Protein AF-A0A0E0LGV0-F1 (afdb_monomer_lite)

Sequence (88 aa):
MPMASFNNWHRESFLDTVDIKIQGNYDIGEACLALKLGLMCSHPFPNVRPNMRQVMHYLDGDVPLPELKPEHFSFDMLALIQKQNKDK

Radius of gyration: 15.32 Å; chains: 1; bounding box: 41×21×38 Å

Structu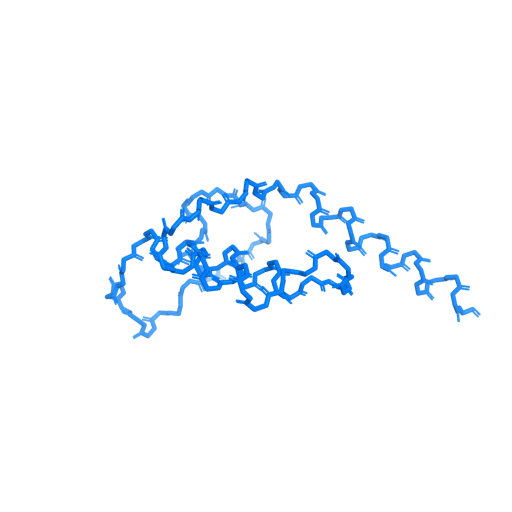re (mmCIF, N/CA/C/O backbone):
data_AF-A0A0E0LGV0-F1
#
_entry.id   AF-A0A0E0LGV0-F1
#
loop_
_atom_site.group_PDB
_atom_site.id
_atom_site.type_symbol
_atom_site.label_atom_id
_atom_site.label_alt_id
_atom_site.label_comp_id
_atom_site.label_asym_id
_atom_site.label_entity_id
_atom_site.label_seq_id
_atom_site.pdbx_PDB_ins_code
_atom_site.Cartn_x
_atom_site.Cartn_y
_atom_site.Cartn_z
_atom_site.occupancy
_atom_site.B_iso_or_equiv
_atom_site.auth_seq_id
_atom_site.auth_comp_id
_atom_site.auth_asym_id
_atom_site.auth_atom_id
_atom_site.pdbx_PDB_model_num
ATOM 1 N N . MET A 1 1 ? 13.053 6.241 24.662 1.00 41.53 1 MET A N 1
ATOM 2 C CA . MET A 1 1 ? 12.525 6.032 23.299 1.00 41.53 1 MET A CA 1
ATOM 3 C C . MET A 1 1 ? 13.630 5.421 22.454 1.00 41.53 1 MET A C 1
ATOM 5 O O . MET A 1 1 ? 14.586 6.137 22.177 1.00 41.53 1 MET A O 1
ATOM 9 N N . PRO A 1 2 ? 13.590 4.121 22.125 1.00 50.31 2 PRO A N 1
ATOM 10 C CA . PRO A 1 2 ? 14.542 3.542 21.192 1.00 50.31 2 PRO A CA 1
ATOM 11 C C . PRO A 1 2 ? 14.001 3.612 19.759 1.00 50.31 2 PRO A C 1
ATOM 13 O O . PRO A 1 2 ? 12.811 3.425 19.519 1.00 50.31 2 PRO A O 1
ATOM 16 N N . MET A 1 3 ? 14.906 3.917 18.830 1.00 48.41 3 MET A N 1
ATOM 17 C CA . MET A 1 3 ? 14.679 3.949 17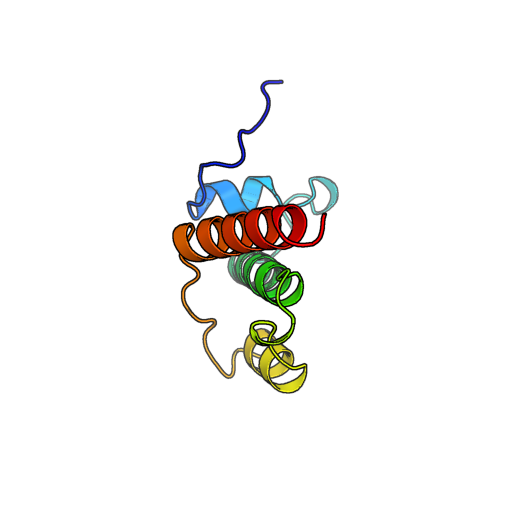.390 1.00 48.41 3 MET A CA 1
ATOM 18 C C . MET A 1 3 ? 14.140 2.612 16.869 1.00 48.41 3 MET A C 1
ATOM 20 O O . MET A 1 3 ? 14.797 1.580 17.019 1.00 48.41 3 MET A O 1
ATOM 24 N N . ALA A 1 4 ? 12.992 2.642 16.194 1.00 48.38 4 ALA A N 1
ATOM 25 C CA . ALA A 1 4 ? 12.506 1.509 15.421 1.00 48.38 4 ALA A CA 1
ATOM 26 C C . ALA A 1 4 ? 13.365 1.363 14.154 1.00 48.38 4 ALA A C 1
ATOM 28 O O . ALA A 1 4 ? 13.361 2.212 13.264 1.00 48.38 4 ALA A O 1
ATOM 29 N N . SER A 1 5 ? 14.157 0.294 14.120 1.00 42.66 5 SER A N 1
ATOM 30 C CA . SER A 1 5 ? 14.935 -0.113 12.954 1.00 42.66 5 SER A CA 1
ATOM 31 C C . SER A 1 5 ? 13.995 -0.654 11.873 1.00 42.66 5 SER A C 1
ATOM 33 O O . SER A 1 5 ? 13.156 -1.503 12.152 1.00 42.66 5 SER A O 1
ATOM 35 N N . PHE A 1 6 ? 14.190 -0.189 10.640 1.00 47.66 6 PHE A N 1
ATOM 36 C CA . PHE A 1 6 ? 13.439 -0.454 9.398 1.00 47.66 6 PHE A CA 1
ATOM 37 C C . PHE A 1 6 ? 13.237 -1.944 9.005 1.00 47.66 6 PHE A C 1
ATOM 39 O O . PHE A 1 6 ? 12.642 -2.237 7.975 1.00 47.66 6 PHE A O 1
ATOM 46 N N . ASN A 1 7 ? 13.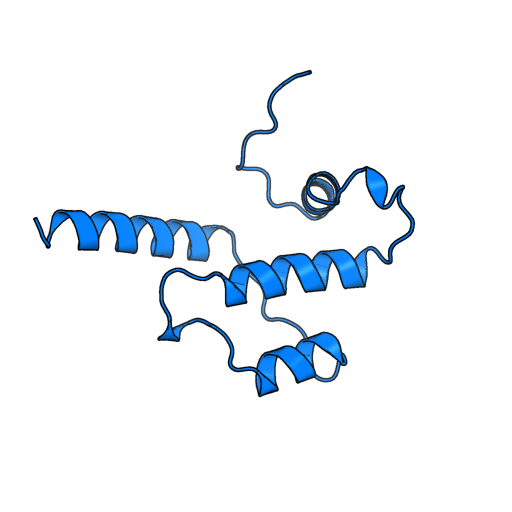709 -2.910 9.799 1.00 42.22 7 ASN A N 1
ATOM 47 C CA . ASN A 1 7 ? 13.943 -4.290 9.358 1.00 42.22 7 ASN A CA 1
ATOM 48 C C . ASN A 1 7 ? 12.930 -5.342 9.842 1.00 42.22 7 ASN A C 1
ATOM 50 O O . ASN A 1 7 ? 13.214 -6.528 9.705 1.00 42.22 7 ASN A O 1
ATOM 54 N N . ASN A 1 8 ? 11.765 -4.974 10.383 1.00 43.94 8 ASN A N 1
ATOM 55 C CA . ASN A 1 8 ? 10.812 -5.971 10.890 1.00 43.94 8 ASN A CA 1
ATOM 56 C C . ASN A 1 8 ? 9.436 -5.895 10.213 1.00 43.94 8 ASN A C 1
ATOM 58 O O . ASN A 1 8 ? 8.438 -5.635 10.866 1.00 43.94 8 ASN A O 1
ATOM 62 N N . TRP A 1 9 ? 9.359 -6.151 8.903 1.00 51.69 9 TRP A N 1
ATOM 63 C CA . TRP A 1 9 ? 8.105 -6.227 8.129 1.00 51.69 9 TRP A CA 1
ATOM 64 C C . TRP A 1 9 ? 7.246 -7.468 8.480 1.00 51.69 9 TRP A C 1
ATOM 66 O O . TRP A 1 9 ? 7.006 -8.344 7.652 1.00 51.69 9 TRP A O 1
ATOM 76 N N . HIS A 1 10 ? 6.740 -7.542 9.710 1.00 51.81 10 HIS A N 1
ATOM 77 C CA . HIS A 1 10 ? 5.641 -8.431 10.101 1.00 51.81 10 HIS A CA 1
ATOM 78 C C . HIS A 1 10 ? 4.351 -7.626 10.303 1.00 51.81 10 HIS A C 1
ATOM 80 O O . HIS A 1 10 ? 4.391 -6.414 10.506 1.00 51.81 10 HIS A O 1
ATOM 86 N N . ARG A 1 11 ? 3.191 -8.299 10.251 1.00 51.25 11 ARG A N 1
ATOM 87 C CA . ARG A 1 11 ? 1.845 -7.704 10.426 1.00 51.25 11 ARG A CA 1
ATOM 88 C C . ARG A 1 11 ? 1.741 -6.775 11.648 1.00 51.25 11 ARG A C 1
ATOM 90 O O . ARG A 1 11 ? 0.988 -5.813 11.603 1.00 51.25 11 ARG A O 1
ATOM 97 N N . GLU A 1 12 ? 2.511 -7.058 12.696 1.00 50.41 12 GLU A N 1
ATOM 98 C CA . GLU A 1 12 ? 2.567 -6.274 13.935 1.00 50.41 12 GLU A CA 1
ATOM 99 C C . GLU A 1 12 ? 3.345 -4.952 13.790 1.00 50.41 12 GLU A C 1
ATOM 101 O O . GLU A 1 12 ? 2.977 -3.972 14.421 1.00 50.41 12 GLU A O 1
ATOM 106 N N . SER A 1 13 ? 4.332 -4.862 12.890 1.00 64.62 13 SER A N 1
ATOM 107 C CA . SER A 1 13 ? 5.117 -3.635 12.660 1.00 64.62 13 SER A CA 1
ATOM 108 C C . SER A 1 13 ? 4.443 -2.629 11.716 1.00 64.62 13 SER A C 1
ATOM 110 O O . SER A 1 13 ? 4.781 -1.447 11.707 1.00 64.62 13 SER A O 1
ATOM 112 N N . PHE A 1 14 ? 3.446 -3.062 10.935 1.00 66.81 14 PHE A N 1
ATOM 113 C CA . PHE A 1 14 ? 2.636 -2.152 10.110 1.00 66.81 14 PHE A CA 1
ATOM 114 C C . PHE A 1 14 ? 1.827 -1.163 10.961 1.00 66.81 14 PHE A C 1
ATOM 116 O O . PHE A 1 14 ? 1.544 -0.055 10.517 1.00 66.81 14 PHE A O 1
ATOM 123 N N . LEU A 1 15 ? 1.455 -1.551 12.182 1.00 66.69 15 LEU A N 1
ATOM 124 C CA . LEU A 1 15 ? 0.703 -0.680 13.085 1.00 66.69 15 LEU A CA 1
ATOM 125 C C . LEU A 1 15 ? 1.592 0.420 13.679 1.00 66.69 15 LEU A C 1
ATOM 127 O O . LEU A 1 15 ? 1.108 1.524 13.910 1.00 66.69 15 LEU A O 1
ATOM 131 N N . ASP A 1 16 ? 2.897 0.164 13.825 1.00 72.56 16 ASP A N 1
ATOM 132 C CA . ASP A 1 16 ? 3.870 1.153 14.313 1.00 72.56 16 ASP A CA 1
ATOM 133 C C . ASP A 1 16 ? 4.056 2.332 13.346 1.00 72.56 16 ASP A C 1
ATOM 135 O O . ASP A 1 16 ? 4.564 3.385 13.729 1.00 72.56 16 ASP A O 1
ATOM 139 N N . THR A 1 17 ? 3.670 2.159 12.079 1.00 74.81 17 THR A N 1
ATOM 140 C CA . THR A 1 17 ? 3.766 3.199 11.046 1.00 74.81 17 THR A CA 1
ATOM 141 C C . THR A 1 17 ? 2.515 4.070 10.948 1.00 74.81 17 THR A C 1
ATOM 143 O O . THR A 1 17 ? 2.549 5.092 10.262 1.00 74.81 17 THR A O 1
ATOM 146 N N . VAL A 1 18 ? 1.420 3.707 11.623 1.00 80.56 18 VAL A N 1
ATOM 147 C CA . VAL A 1 18 ? 0.188 4.504 11.611 1.00 80.56 18 VAL A CA 1
ATOM 148 C C . VAL A 1 18 ? 0.362 5.734 12.504 1.00 80.56 18 VAL A C 1
ATOM 150 O O . VAL A 1 18 ? 0.844 5.636 13.630 1.00 80.56 18 VAL A O 1
ATOM 153 N N . ASP A 1 19 ? -0.037 6.909 12.005 1.00 83.69 19 ASP A N 1
ATOM 154 C CA . ASP A 1 19 ? 0.071 8.161 12.760 1.00 83.69 19 ASP A CA 1
ATOM 155 C C . ASP A 1 19 ? -0.707 8.054 14.083 1.00 83.69 19 ASP A C 1
ATOM 157 O O . ASP A 1 19 ? -1.906 7.760 14.109 1.00 83.69 19 ASP A O 1
ATOM 161 N N . ILE A 1 20 ? -0.019 8.342 15.191 1.00 84.50 20 ILE A N 1
ATOM 162 C CA . ILE A 1 20 ? -0.570 8.332 16.550 1.00 84.50 20 ILE A CA 1
ATOM 163 C C . ILE A 1 20 ? -1.826 9.207 16.692 1.00 84.50 20 ILE A C 1
ATOM 165 O O . ILE A 1 20 ? -2.672 8.943 17.545 1.00 84.50 20 ILE A O 1
ATOM 169 N N . LYS A 1 21 ? -1.983 10.233 15.845 1.00 86.75 21 LYS A N 1
ATOM 170 C CA . LYS A 1 21 ? -3.150 11.124 15.818 1.00 86.75 21 LYS A CA 1
ATOM 171 C C . LYS A 1 21 ? -4.422 10.435 15.336 1.00 86.75 21 LYS A C 1
ATOM 173 O O . LYS A 1 21 ? -5.502 10.931 15.636 1.00 86.75 21 LYS A O 1
ATOM 178 N N . ILE A 1 22 ? -4.309 9.307 14.634 1.00 83.56 22 ILE A N 1
ATOM 179 C CA . ILE A 1 22 ? -5.456 8.481 14.232 1.00 83.56 22 ILE A CA 1
ATOM 180 C C . ILE A 1 22 ? -6.008 7.711 15.451 1.00 83.56 22 ILE A C 1
ATOM 182 O O . ILE A 1 22 ? -7.130 7.219 15.410 1.00 83.56 22 ILE A O 1
ATOM 186 N N . GLN A 1 23 ? -5.273 7.664 16.577 1.00 81.25 23 GLN A N 1
ATOM 187 C CA . GLN A 1 23 ? -5.727 7.154 17.885 1.00 81.25 23 GLN A CA 1
ATOM 188 C C . GLN A 1 23 ? -6.339 5.742 17.843 1.00 81.25 23 GLN A C 1
ATOM 190 O O . GLN A 1 23 ? -7.224 5.416 18.628 1.00 81.25 23 GLN A O 1
ATOM 195 N N . GLY A 1 24 ? -5.889 4.893 16.916 1.00 79.38 24 GLY A N 1
ATOM 196 C CA . GLY A 1 24 ? -6.452 3.549 16.748 1.00 79.38 24 GLY A CA 1
ATOM 197 C C . GLY A 1 24 ? -7.842 3.516 16.103 1.00 79.38 24 GLY A C 1
ATOM 198 O O . GLY A 1 24 ? -8.429 2.445 16.007 1.00 79.38 24 GLY A O 1
ATOM 199 N N . ASN A 1 25 ? -8.372 4.654 15.645 1.00 85.62 25 ASN A N 1
ATOM 200 C CA . ASN A 1 25 ? -9.661 4.740 14.965 1.00 85.62 25 ASN A CA 1
ATOM 201 C C . ASN A 1 25 ? -9.513 4.461 13.461 1.00 85.62 25 ASN A C 1
ATOM 203 O O . ASN A 1 25 ? -9.688 5.350 12.628 1.00 85.62 25 ASN A O 1
ATOM 207 N N . TYR A 1 26 ? -9.122 3.235 13.125 1.00 85.25 26 TYR A N 1
ATOM 208 C CA . TYR A 1 26 ? -8.981 2.770 11.749 1.00 85.25 26 TYR A CA 1
ATOM 209 C C . TYR A 1 26 ? -9.213 1.262 11.656 1.00 85.25 26 TYR A C 1
ATOM 211 O O . TYR A 1 26 ? -8.968 0.526 12.615 1.00 85.25 26 TYR A O 1
ATOM 219 N N . ASP A 1 27 ? -9.639 0.796 10.483 1.00 89.25 27 ASP A N 1
ATOM 220 C CA . ASP A 1 27 ? -9.637 -0.631 10.187 1.00 89.25 27 ASP A CA 1
ATOM 221 C C . ASP A 1 27 ? -8.209 -1.105 9.878 1.00 89.25 27 ASP A C 1
ATOM 223 O O . ASP A 1 27 ? -7.501 -0.548 9.035 1.00 89.25 27 ASP A O 1
ATOM 227 N N . ILE A 1 28 ? -7.766 -2.151 10.578 1.00 85.38 28 ILE A N 1
ATOM 228 C CA . ILE A 1 28 ? -6.407 -2.694 10.440 1.00 85.38 28 ILE A CA 1
ATOM 229 C C . ILE A 1 28 ? -6.172 -3.240 9.023 1.00 85.38 28 ILE A C 1
ATOM 231 O O . ILE A 1 28 ? -5.055 -3.158 8.504 1.00 85.38 28 ILE A O 1
ATOM 235 N N . GLY A 1 29 ? -7.200 -3.816 8.397 1.00 85.94 29 GLY A N 1
ATOM 236 C CA . GLY A 1 29 ? -7.140 -4.321 7.031 1.00 85.94 29 GLY A CA 1
ATOM 237 C C . GLY A 1 29 ? -6.934 -3.195 6.025 1.00 85.94 29 GLY A C 1
ATOM 238 O O . GLY A 1 29 ? -5.991 -3.261 5.235 1.00 85.94 29 GLY A O 1
ATOM 239 N N . GLU A 1 30 ? -7.747 -2.144 6.107 1.00 88.94 30 GLU A N 1
ATOM 240 C CA . GLU A 1 30 ? -7.655 -0.957 5.252 1.00 88.94 30 GLU A CA 1
ATOM 241 C C . GLU A 1 30 ? -6.327 -0.217 5.436 1.00 88.94 30 GLU A C 1
ATOM 243 O O . GLU A 1 30 ? -5.673 0.129 4.453 1.00 88.94 30 GLU A O 1
ATOM 248 N N . ALA A 1 31 ? -5.861 -0.039 6.676 1.00 87.69 31 ALA A N 1
ATOM 249 C CA . ALA A 1 31 ? -4.566 0.586 6.944 1.00 87.69 31 ALA A CA 1
ATOM 250 C C . ALA A 1 31 ? -3.399 -0.240 6.377 1.00 87.69 31 ALA A C 1
ATOM 252 O O . ALA A 1 31 ? -2.474 0.304 5.768 1.00 87.69 31 ALA A O 1
ATOM 253 N N . CYS A 1 32 ? -3.449 -1.569 6.519 1.00 85.38 32 CYS A N 1
ATOM 254 C CA . CYS A 1 32 ? -2.440 -2.456 5.946 1.00 85.38 32 CYS A CA 1
ATOM 255 C C . CYS A 1 32 ? -2.462 -2.424 4.408 1.00 85.38 32 CYS A C 1
ATOM 257 O O . CYS A 1 32 ? -1.401 -2.385 3.778 1.00 85.38 32 CYS A O 1
ATOM 259 N N . LEU A 1 33 ? -3.653 -2.412 3.805 1.00 88.56 33 LEU A N 1
ATOM 260 C CA . LEU A 1 33 ? -3.843 -2.277 2.362 1.00 88.56 33 LEU A CA 1
ATOM 261 C C . LEU A 1 33 ? -3.271 -0.950 1.858 1.00 88.56 33 LEU A C 1
ATOM 263 O O . LEU A 1 33 ? -2.449 -0.952 0.941 1.00 88.56 33 LEU A O 1
ATOM 267 N N . ALA A 1 34 ? -3.654 0.162 2.487 1.00 89.56 34 ALA A N 1
ATOM 268 C CA . ALA A 1 34 ? -3.210 1.500 2.124 1.00 89.56 34 ALA A CA 1
ATOM 269 C C . ALA A 1 34 ? -1.686 1.633 2.209 1.00 89.56 34 ALA A C 1
ATOM 271 O O . ALA A 1 34 ? -1.071 2.177 1.292 1.00 89.56 34 ALA A O 1
ATOM 272 N N . LEU A 1 35 ? -1.055 1.082 3.253 1.00 87.50 35 LEU A N 1
ATOM 273 C CA . LEU A 1 35 ? 0.399 1.141 3.389 1.00 87.50 35 LEU A CA 1
ATOM 274 C C . LEU A 1 35 ? 1.113 0.328 2.299 1.00 87.50 35 LEU A C 1
ATOM 276 O O . LEU A 1 35 ? 2.049 0.824 1.670 1.00 87.50 35 LEU A O 1
ATOM 280 N N . LYS A 1 36 ? 0.659 -0.901 2.025 1.00 87.31 36 LYS A N 1
ATOM 281 C CA . LYS A 1 36 ? 1.237 -1.735 0.957 1.00 87.31 36 LYS A CA 1
ATOM 282 C C . LYS A 1 36 ? 1.056 -1.097 -0.421 1.00 87.31 36 LYS A C 1
ATOM 284 O O . LYS A 1 36 ? 2.005 -1.031 -1.200 1.00 87.31 36 LYS A O 1
ATOM 289 N N . LEU A 1 37 ? -0.140 -0.592 -0.713 1.00 91.31 37 LEU A N 1
ATOM 290 C CA . LEU A 1 37 ? -0.442 0.062 -1.981 1.00 91.31 37 LEU A CA 1
ATOM 291 C C . LEU A 1 37 ? 0.343 1.371 -2.140 1.00 91.31 37 LEU A C 1
ATOM 293 O O . LEU A 1 37 ? 0.908 1.620 -3.202 1.00 91.31 37 LEU A O 1
ATOM 297 N N . GLY A 1 38 ? 0.467 2.168 -1.075 1.00 90.81 38 GLY A N 1
ATOM 298 C CA . GLY A 1 38 ? 1.291 3.377 -1.058 1.00 90.81 38 GLY A CA 1
ATOM 299 C C . GLY A 1 38 ? 2.766 3.088 -1.346 1.00 90.81 38 GLY A C 1
ATOM 300 O O . GLY A 1 38 ? 3.407 3.831 -2.094 1.00 90.81 38 GLY A O 1
ATOM 301 N N . LEU A 1 39 ? 3.286 1.969 -0.833 1.00 86.88 39 LEU A N 1
ATOM 302 C CA . LEU A 1 39 ? 4.646 1.515 -1.110 1.00 86.88 39 LEU A CA 1
ATOM 303 C C . LEU A 1 39 ? 4.827 1.124 -2.590 1.00 86.88 39 LEU A C 1
ATOM 305 O O . LEU A 1 39 ? 5.808 1.530 -3.211 1.00 86.88 39 LEU A O 1
ATOM 309 N N . MET A 1 40 ? 3.859 0.417 -3.187 1.00 88.62 40 MET A N 1
ATOM 310 C CA . MET A 1 40 ? 3.869 0.114 -4.628 1.00 88.62 40 MET A CA 1
ATOM 311 C C . MET A 1 40 ? 3.807 1.386 -5.486 1.00 88.62 40 MET A C 1
ATOM 313 O O . MET A 1 40 ? 4.529 1.508 -6.474 1.00 88.62 40 MET A O 1
ATOM 317 N N . CYS A 1 41 ? 2.971 2.355 -5.111 1.00 91.94 41 CYS A N 1
ATOM 318 C CA . CYS A 1 41 ? 2.856 3.636 -5.812 1.00 91.94 41 CYS A CA 1
ATOM 319 C C . CYS A 1 41 ? 4.123 4.497 -5.689 1.00 91.94 41 CYS A C 1
ATOM 321 O O . CYS A 1 41 ? 4.439 5.266 -6.597 1.00 91.94 41 CYS A O 1
ATOM 323 N N . SER A 1 42 ? 4.868 4.354 -4.594 1.00 89.00 42 SER A N 1
ATOM 324 C CA . SER A 1 42 ? 6.104 5.104 -4.332 1.00 89.00 42 SER A CA 1
ATOM 325 C C . SER A 1 42 ? 7.360 4.411 -4.871 1.00 89.00 42 SER A C 1
ATOM 327 O O . SER A 1 42 ? 8.472 4.864 -4.607 1.00 89.00 42 SER A O 1
ATOM 329 N N . HIS A 1 43 ? 7.203 3.318 -5.623 1.00 86.75 43 HIS A N 1
ATOM 330 C CA . HIS A 1 43 ? 8.322 2.537 -6.131 1.00 86.75 43 HIS A CA 1
ATOM 331 C C . HIS A 1 43 ? 9.276 3.387 -6.996 1.00 86.75 43 HIS A C 1
ATOM 333 O O . HIS A 1 43 ? 8.804 4.143 -7.856 1.00 86.75 43 HIS A O 1
ATOM 339 N N . PRO A 1 44 ? 10.610 3.255 -6.831 1.00 83.56 44 PRO A N 1
ATOM 340 C CA . PRO A 1 44 ? 11.583 4.084 -7.546 1.00 83.56 44 PRO A CA 1
ATOM 341 C C . PRO A 1 44 ? 11.551 3.874 -9.063 1.00 83.56 44 PRO A C 1
ATOM 343 O O . PRO A 1 44 ? 11.860 4.790 -9.826 1.00 83.56 44 PRO A O 1
ATOM 346 N N . PHE A 1 45 ? 11.160 2.679 -9.511 1.00 84.62 45 PHE A N 1
ATOM 347 C CA . PHE A 1 45 ? 11.037 2.35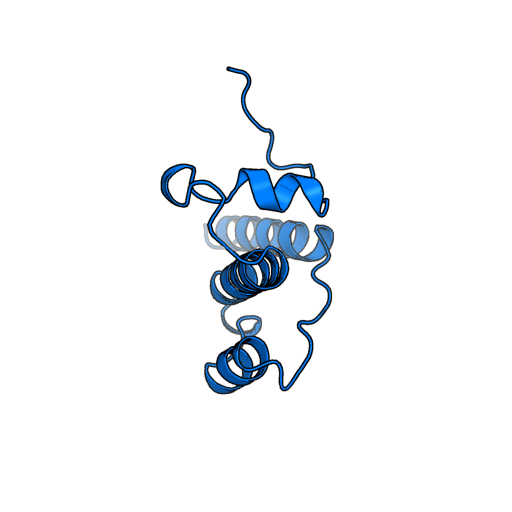2 -10.928 1.00 84.62 45 PHE A CA 1
ATOM 348 C C . PHE A 1 45 ? 9.599 2.552 -11.431 1.00 84.62 45 PHE A C 1
ATOM 350 O O . PHE A 1 45 ? 8.696 1.836 -10.983 1.00 84.62 45 PHE A O 1
ATOM 357 N N . PRO A 1 46 ? 9.365 3.477 -12.389 1.00 87.88 46 PRO A N 1
ATOM 358 C CA . PRO A 1 46 ? 8.024 3.826 -12.852 1.00 87.88 46 PRO A CA 1
ATOM 359 C C . PRO A 1 46 ? 7.214 2.680 -13.446 1.00 87.88 46 PRO A C 1
ATOM 361 O O . PRO A 1 46 ? 5.998 2.678 -13.316 1.00 87.88 46 PRO A O 1
ATOM 364 N N . ASN A 1 47 ? 7.883 1.732 -14.096 1.00 87.56 47 ASN A N 1
ATOM 365 C CA . ASN A 1 47 ? 7.279 0.592 -14.781 1.00 87.56 47 ASN A CA 1
ATOM 366 C C . ASN A 1 47 ? 6.735 -0.483 -13.828 1.00 87.56 47 ASN A C 1
ATOM 368 O O . ASN A 1 47 ? 5.989 -1.348 -14.273 1.00 87.56 47 ASN A O 1
ATOM 372 N N . VAL A 1 48 ? 7.113 -0.443 -12.549 1.00 87.25 48 VAL A N 1
ATOM 373 C CA . VAL A 1 48 ? 6.617 -1.369 -11.516 1.00 87.25 48 VAL A CA 1
ATOM 374 C C . VAL A 1 48 ? 5.411 -0.777 -10.778 1.00 87.25 48 VAL A C 1
ATOM 376 O O . VAL A 1 48 ? 4.617 -1.509 -10.189 1.00 87.25 48 VAL A O 1
ATOM 379 N N . ARG A 1 49 ? 5.241 0.552 -10.826 1.00 92.06 49 ARG A N 1
ATOM 380 C CA . ARG A 1 49 ? 4.125 1.236 -10.167 1.00 92.06 49 ARG A CA 1
ATOM 381 C C . ARG A 1 49 ? 2.791 0.822 -10.800 1.00 92.06 49 ARG A C 1
ATOM 383 O O . ARG A 1 49 ? 2.696 0.780 -12.029 1.00 92.06 49 ARG A O 1
ATOM 390 N N . PRO A 1 50 ? 1.746 0.564 -9.996 1.00 93.69 50 PRO A N 1
ATOM 391 C CA . PRO A 1 50 ? 0.420 0.285 -10.525 1.00 93.69 50 PRO A CA 1
ATOM 392 C C . PRO A 1 50 ? -0.154 1.527 -11.214 1.00 93.69 50 PRO A C 1
ATOM 394 O O . PRO A 1 50 ? 0.103 2.663 -10.811 1.00 93.69 50 PRO A O 1
ATOM 397 N N . ASN A 1 51 ? -0.965 1.317 -12.249 1.00 95.12 51 ASN A N 1
ATOM 398 C CA . ASN A 1 51 ? -1.754 2.403 -12.826 1.00 95.12 51 ASN A CA 1
ATOM 399 C C . ASN A 1 51 ? -2.986 2.707 -11.954 1.00 95.12 51 ASN A C 1
ATOM 401 O O . ASN A 1 51 ? -3.414 1.878 -11.150 1.00 95.12 51 ASN A O 1
ATOM 405 N N . MET A 1 52 ? -3.603 3.877 -12.149 1.00 96.19 52 MET A N 1
ATOM 406 C CA . MET A 1 52 ? -4.746 4.303 -11.329 1.00 96.19 52 MET A CA 1
ATOM 407 C C . MET A 1 52 ? -5.928 3.332 -11.367 1.00 96.19 52 MET A C 1
ATOM 409 O O . MET A 1 52 ? -6.589 3.152 -10.353 1.00 96.19 52 MET A O 1
ATOM 413 N N . ARG A 1 53 ? -6.182 2.657 -12.494 1.00 96.38 53 ARG A N 1
ATOM 414 C CA . ARG A 1 53 ? -7.257 1.657 -12.569 1.00 96.38 53 ARG A CA 1
ATOM 415 C C . ARG A 1 53 ? -6.980 0.466 -11.650 1.00 96.38 53 ARG A C 1
ATOM 417 O O . ARG A 1 53 ? -7.890 -0.005 -10.983 1.00 96.38 53 ARG A O 1
ATOM 424 N N . GLN A 1 54 ? -5.737 -0.009 -11.600 1.00 94.38 54 GLN A N 1
ATOM 425 C CA . GLN A 1 54 ? -5.338 -1.076 -10.678 1.00 94.38 54 GLN A CA 1
ATOM 426 C C . GLN A 1 54 ? -5.445 -0.616 -9.222 1.00 94.38 54 GLN A C 1
ATOM 428 O O . GLN A 1 54 ? -5.983 -1.350 -8.404 1.00 94.38 54 GLN A O 1
ATOM 433 N N . VAL A 1 55 ? -4.988 0.605 -8.917 1.00 95.12 55 VAL A N 1
ATOM 434 C CA . VAL A 1 55 ? -5.111 1.213 -7.579 1.00 95.12 55 VAL A CA 1
ATOM 435 C C . VAL A 1 55 ? -6.567 1.204 -7.109 1.00 95.12 55 VAL A C 1
ATOM 437 O O . VAL A 1 55 ? -6.826 0.756 -5.998 1.00 95.12 55 VAL A O 1
ATOM 440 N N . MET A 1 56 ? -7.507 1.628 -7.960 1.00 95.94 56 MET A N 1
ATOM 441 C CA . MET A 1 56 ? -8.934 1.628 -7.621 1.00 95.94 56 MET A CA 1
ATOM 442 C C . MET A 1 56 ? -9.462 0.219 -7.348 1.00 95.94 56 MET A C 1
ATOM 444 O O . MET A 1 56 ? -10.027 -0.002 -6.289 1.00 95.94 56 MET A O 1
ATOM 448 N N . HIS A 1 57 ? -9.178 -0.761 -8.214 1.00 95.12 57 HIS A N 1
ATOM 449 C CA . HIS A 1 57 ? -9.617 -2.145 -7.980 1.00 95.12 57 HIS A CA 1
ATOM 450 C C . HIS A 1 57 ? -9.093 -2.740 -6.662 1.00 95.12 57 HIS A C 1
ATOM 452 O O . HIS A 1 57 ? -9.773 -3.558 -6.047 1.00 95.12 57 HIS A O 1
ATOM 458 N N . TYR A 1 58 ? -7.895 -2.348 -6.219 1.00 94.12 58 TYR A N 1
ATOM 459 C CA . TYR A 1 58 ? -7.378 -2.775 -4.919 1.00 94.12 58 TYR A CA 1
ATOM 460 C C . TYR A 1 58 ? -8.098 -2.095 -3.752 1.00 94.12 58 TYR A C 1
ATOM 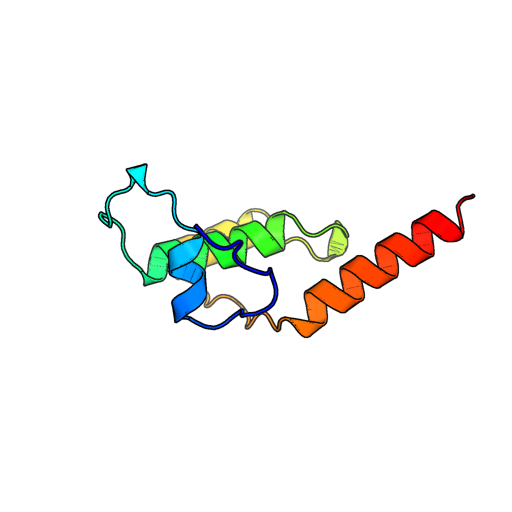462 O O . TYR A 1 58 ? -8.368 -2.755 -2.754 1.00 94.12 58 TYR A O 1
ATOM 470 N N . LEU A 1 59 ? -8.401 -0.798 -3.867 1.00 94.12 59 LEU A N 1
ATOM 471 C CA . LEU A 1 59 ? -9.115 -0.035 -2.837 1.00 94.12 59 LEU A CA 1
ATOM 472 C C . LEU A 1 59 ? -10.588 -0.441 -2.719 1.00 94.12 59 LEU A C 1
ATOM 474 O O . LEU A 1 59 ? -11.102 -0.517 -1.609 1.00 94.12 59 LEU A O 1
ATOM 478 N N . ASP A 1 60 ? -11.233 -0.752 -3.842 1.00 94.12 60 ASP A N 1
ATOM 479 C CA . ASP A 1 60 ? -12.625 -1.211 -3.893 1.00 94.12 60 ASP A CA 1
ATOM 480 C C . ASP A 1 60 ? -12.775 -2.669 -3.411 1.00 94.12 60 ASP A C 1
ATOM 482 O O . ASP A 1 60 ? -13.882 -3.145 -3.171 1.00 94.12 60 ASP A O 1
ATOM 486 N N . GLY A 1 61 ? -11.660 -3.394 -3.247 1.00 88.69 61 GLY A N 1
ATOM 487 C CA . GLY A 1 61 ? -11.651 -4.797 -2.831 1.00 88.69 61 GLY A CA 1
ATOM 488 C C . GLY A 1 61 ? -12.012 -5.785 -3.946 1.00 88.69 61 GLY A C 1
ATOM 489 O O . GLY A 1 61 ? -12.126 -6.982 -3.680 1.00 88.69 61 GLY A O 1
ATOM 490 N N . ASP A 1 62 ? -12.143 -5.314 -5.191 1.00 88.06 62 ASP A N 1
ATOM 491 C CA . ASP A 1 62 ? -12.422 -6.141 -6.372 1.00 88.06 62 ASP A CA 1
ATOM 492 C C . ASP A 1 62 ? -11.322 -7.181 -6.622 1.00 88.06 62 ASP A C 1
ATOM 494 O O . ASP A 1 62 ? -11.577 -8.279 -7.122 1.00 88.06 62 ASP A O 1
ATOM 498 N N . VAL A 1 63 ? -10.073 -6.813 -6.320 1.00 86.25 63 VAL A N 1
ATOM 499 C CA . VAL A 1 63 ? -8.887 -7.638 -6.559 1.00 86.25 63 VAL A CA 1
ATOM 500 C C . VAL A 1 63 ? -8.007 -7.631 -5.307 1.00 86.25 63 VAL A C 1
ATOM 502 O O . VAL A 1 63 ? -7.734 -6.562 -4.761 1.00 86.25 63 VAL A O 1
ATOM 505 N N . PRO A 1 64 ? -7.507 -8.792 -4.844 1.00 85.44 64 PRO A N 1
ATOM 506 C CA . PRO A 1 64 ? -6.569 -8.824 -3.733 1.00 85.44 64 PRO A CA 1
ATOM 507 C C . PRO A 1 64 ? -5.227 -8.204 -4.131 1.00 85.44 64 PRO A C 1
ATOM 509 O O . PRO A 1 64 ? -4.726 -8.402 -5.241 1.00 85.44 64 PRO A O 1
ATOM 512 N N . LEU A 1 65 ? -4.611 -7.486 -3.193 1.00 83.69 65 LEU A N 1
ATOM 513 C CA . LEU A 1 65 ? -3.276 -6.940 -3.396 1.00 83.69 65 LEU A CA 1
ATOM 514 C C . LEU A 1 65 ? -2.249 -8.086 -3.509 1.00 83.69 65 LEU A C 1
ATOM 516 O O . LEU A 1 65 ? -2.274 -8.991 -2.668 1.00 83.69 65 LEU A O 1
ATOM 520 N N . PRO A 1 66 ? -1.327 -8.062 -4.489 1.00 81.12 66 PRO A N 1
ATOM 521 C CA . PRO A 1 66 ? -0.253 -9.048 -4.560 1.00 81.12 66 PRO A CA 1
ATOM 522 C C . PRO A 1 66 ? 0.610 -9.038 -3.291 1.00 81.12 66 PRO A C 1
ATOM 524 O O . PRO A 1 66 ? 0.821 -7.998 -2.661 1.00 81.12 66 PRO A O 1
ATOM 527 N N . GLU A 1 67 ? 1.134 -10.207 -2.916 1.00 76.19 67 GLU A N 1
ATOM 528 C CA . GLU A 1 67 ? 2.039 -10.314 -1.774 1.00 76.19 67 GLU A CA 1
ATOM 529 C C . GLU A 1 67 ? 3.336 -9.547 -2.036 1.00 76.19 67 GLU A C 1
ATOM 531 O O . GLU A 1 67 ? 4.099 -9.843 -2.958 1.00 76.19 67 GLU A O 1
ATOM 536 N N . LEU A 1 68 ? 3.596 -8.559 -1.185 1.00 71.81 68 LEU A N 1
ATOM 537 C CA . LEU A 1 68 ? 4.830 -7.795 -1.197 1.00 71.81 68 LEU A CA 1
ATOM 538 C C . LEU A 1 68 ? 5.862 -8.497 -0.322 1.00 71.81 68 LEU A C 1
ATOM 540 O O . LEU A 1 68 ? 5.717 -8.543 0.900 1.00 71.81 68 LEU A O 1
ATOM 544 N N . LYS A 1 69 ? 6.911 -9.032 -0.949 1.00 69.62 69 LYS A N 1
ATOM 545 C CA . LYS A 1 69 ? 8.055 -9.582 -0.225 1.00 69.62 69 LYS A CA 1
ATOM 546 C C . LYS A 1 69 ? 9.066 -8.470 0.075 1.00 69.62 69 LYS A C 1
ATOM 548 O O . LYS A 1 69 ? 9.440 -7.751 -0.854 1.00 69.62 69 LYS A O 1
ATOM 553 N N . PRO A 1 70 ? 9.553 -8.356 1.325 1.00 61.69 70 PRO A N 1
ATOM 554 C CA . PRO A 1 70 ? 10.623 -7.433 1.723 1.00 61.69 70 PRO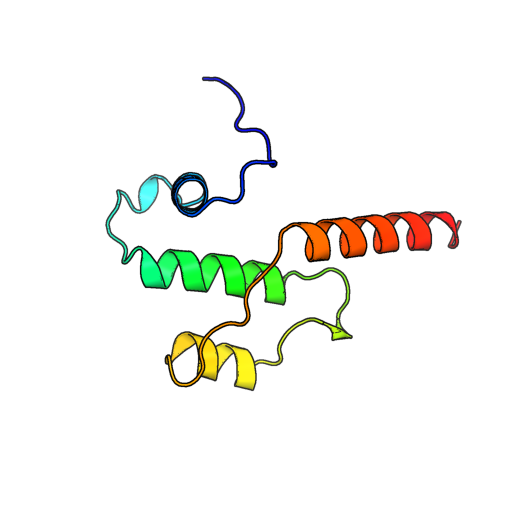 A CA 1
ATOM 555 C C . PRO A 1 70 ? 11.825 -7.413 0.779 1.00 61.69 70 PRO A C 1
ATOM 557 O O . PRO A 1 70 ? 12.405 -6.366 0.495 1.00 61.69 70 PRO A O 1
ATOM 560 N N . GLU A 1 71 ? 12.175 -8.594 0.279 1.00 60.19 71 GLU A N 1
ATOM 561 C CA . GLU A 1 71 ? 13.306 -8.828 -0.610 1.00 60.19 71 GLU A CA 1
ATOM 562 C C . GLU A 1 71 ? 13.186 -8.022 -1.907 1.00 60.19 71 GLU A C 1
ATOM 564 O O . GLU A 1 71 ? 14.175 -7.480 -2.383 1.00 60.19 71 GLU A O 1
ATOM 569 N N . HIS A 1 72 ? 11.978 -7.875 -2.460 1.00 64.94 72 HIS A N 1
ATOM 570 C CA . HIS A 1 72 ? 11.791 -7.217 -3.754 1.00 64.94 72 HIS A CA 1
ATOM 571 C C . HIS A 1 72 ? 12.149 -5.726 -3.667 1.00 64.94 72 HIS A C 1
ATOM 573 O O . HIS A 1 72 ? 12.921 -5.224 -4.478 1.00 64.94 72 HIS A O 1
ATOM 579 N N . PHE A 1 73 ? 11.715 -5.047 -2.601 1.00 67.44 73 PHE A N 1
ATOM 580 C CA . PHE A 1 73 ? 12.038 -3.634 -2.392 1.00 67.44 73 PHE A CA 1
ATOM 581 C C . PHE A 1 73 ? 13.521 -3.394 -2.097 1.00 67.44 73 PHE A C 1
ATOM 583 O O . PHE A 1 73 ? 14.060 -2.364 -2.505 1.00 67.44 73 PHE A O 1
ATOM 590 N N . SER A 1 74 ? 14.200 -4.319 -1.408 1.00 68.75 74 SER A N 1
ATOM 591 C CA . SER A 1 74 ? 15.635 -4.171 -1.141 1.00 68.75 74 SER A CA 1
ATOM 592 C C . SER A 1 74 ? 16.458 -4.318 -2.424 1.00 68.75 74 SER A C 1
ATOM 594 O O . SER A 1 74 ? 17.356 -3.508 -2.662 1.00 68.75 74 SER A O 1
ATOM 596 N N . PHE A 1 75 ? 16.111 -5.272 -3.295 1.00 69.25 75 PHE A N 1
ATOM 597 C CA . PHE A 1 75 ? 16.755 -5.436 -4.599 1.00 69.25 75 PHE A CA 1
ATOM 598 C C . PHE A 1 75 ? 16.537 -4.226 -5.507 1.00 69.25 75 PHE A C 1
ATOM 600 O O . PHE A 1 75 ? 17.500 -3.742 -6.104 1.00 69.25 75 PHE A O 1
ATOM 607 N N . ASP A 1 76 ? 15.317 -3.692 -5.569 1.00 71.31 76 ASP A N 1
ATOM 608 C CA . ASP A 1 76 ? 15.008 -2.521 -6.392 1.00 71.31 76 ASP A CA 1
ATOM 609 C C . ASP A 1 76 ? 15.747 -1.261 -5.904 1.00 71.31 76 ASP A C 1
ATOM 611 O O . ASP A 1 76 ? 16.317 -0.507 -6.700 1.00 71.31 76 ASP A O 1
ATOM 615 N N . MET A 1 77 ? 15.837 -1.060 -4.587 1.00 73.69 77 MET A N 1
ATOM 616 C CA . MET A 1 77 ? 16.618 0.038 -4.002 1.00 73.69 77 MET A CA 1
ATOM 617 C C . MET A 1 77 ? 18.124 -0.114 -4.268 1.00 73.69 77 MET A C 1
ATOM 619 O O . MET A 1 77 ? 18.793 0.866 -4.603 1.00 73.69 77 MET A O 1
ATOM 623 N N . LEU A 1 78 ? 18.668 -1.333 -4.190 1.00 76.12 78 LEU A N 1
ATOM 624 C CA . LEU A 1 78 ? 20.064 -1.608 -4.551 1.00 76.12 78 LEU A CA 1
ATOM 625 C C . LEU A 1 78 ? 20.324 -1.359 -6.041 1.00 76.12 78 LEU A C 1
ATOM 627 O O . LEU A 1 78 ? 21.338 -0.752 -6.393 1.00 76.12 78 LEU A O 1
ATOM 631 N N . ALA A 1 79 ? 19.409 -1.778 -6.916 1.00 75.81 79 ALA A N 1
ATOM 632 C CA . ALA A 1 79 ? 19.506 -1.541 -8.352 1.00 75.81 79 ALA A CA 1
ATOM 633 C C . ALA A 1 79 ? 19.504 -0.037 -8.680 1.00 75.81 79 ALA A C 1
ATOM 635 O O . ALA A 1 79 ? 20.260 0.402 -9.551 1.00 75.81 79 ALA A O 1
ATOM 636 N N . LEU A 1 80 ? 18.724 0.774 -7.954 1.00 77.38 80 LEU A N 1
ATOM 637 C CA . LEU A 1 80 ? 18.742 2.232 -8.094 1.00 77.38 80 LEU A CA 1
ATOM 638 C C . LEU A 1 80 ? 20.106 2.828 -7.711 1.00 77.38 80 LEU A C 1
ATOM 640 O O . LEU A 1 80 ? 20.653 3.625 -8.474 1.00 77.38 80 LEU A O 1
ATOM 644 N N . ILE A 1 81 ? 20.673 2.419 -6.571 1.00 75.75 81 ILE A N 1
ATOM 645 C CA . ILE A 1 81 ? 21.996 2.881 -6.112 1.00 75.75 81 ILE A CA 1
ATOM 646 C C . ILE A 1 81 ? 23.076 2.517 -7.142 1.00 75.75 81 ILE A C 1
ATOM 648 O O . ILE A 1 81 ? 23.931 3.335 -7.479 1.00 75.75 81 ILE A O 1
ATOM 652 N N . GLN A 1 82 ? 23.021 1.306 -7.699 1.00 74.50 82 GLN A N 1
ATOM 653 C CA . GLN A 1 82 ? 23.952 0.870 -8.741 1.00 74.50 82 GLN A CA 1
ATOM 654 C C . GLN A 1 82 ? 23.808 1.670 -10.039 1.00 74.50 82 GLN A C 1
ATOM 656 O O . GLN A 1 82 ? 24.816 1.968 -10.678 1.00 74.50 82 GLN A O 1
ATOM 661 N N . LYS A 1 83 ? 22.579 2.030 -10.433 1.00 74.19 83 LYS A N 1
ATOM 662 C CA . LYS A 1 83 ? 22.336 2.869 -11.610 1.00 74.19 83 LYS A CA 1
ATOM 663 C C . LYS A 1 83 ? 22.932 4.267 -11.425 1.00 74.19 83 LYS A C 1
ATOM 665 O O . LYS A 1 83 ? 23.690 4.713 -12.276 1.00 74.19 83 LYS A O 1
ATOM 670 N N . GLN A 1 84 ? 22.689 4.899 -10.277 1.00 73.56 84 GLN A N 1
ATOM 671 C CA . GLN A 1 84 ? 23.259 6.212 -9.952 1.00 73.56 84 GLN A CA 1
ATOM 672 C C . GLN A 1 84 ? 24.796 6.204 -9.938 1.00 73.56 84 GLN A C 1
ATOM 674 O O . GLN A 1 84 ? 25.414 7.169 -10.375 1.00 73.56 84 GLN A O 1
ATOM 679 N N . ASN A 1 85 ? 25.415 5.106 -9.491 1.00 71.31 85 ASN A N 1
ATOM 680 C CA . ASN A 1 85 ? 26.871 4.938 -9.517 1.00 71.31 85 ASN A CA 1
ATOM 681 C C . ASN A 1 85 ? 27.448 4.715 -10.926 1.00 71.31 85 ASN A C 1
ATOM 683 O O . ASN A 1 85 ? 28.649 4.879 -11.106 1.00 71.31 85 ASN A O 1
ATOM 687 N N . LYS A 1 86 ? 26.628 4.304 -11.902 1.00 62.22 86 LYS A N 1
ATOM 688 C CA . LYS A 1 86 ? 27.029 4.155 -13.311 1.00 62.22 86 LYS A CA 1
ATOM 689 C C . LYS A 1 86 ? 26.810 5.421 -14.138 1.00 62.22 86 LYS A C 1
ATOM 691 O O . LYS A 1 86 ? 27.454 5.570 -15.168 1.00 62.22 86 LYS A O 1
ATOM 696 N N . ASP A 1 87 ? 25.919 6.303 -13.690 1.00 61.47 87 ASP A N 1
ATOM 697 C CA . ASP A 1 87 ? 25.606 7.578 -14.344 1.00 61.47 87 ASP A CA 1
ATOM 698 C C . ASP A 1 87 ? 26.545 8.729 -13.890 1.00 61.47 87 ASP A C 1
ATOM 700 O O . ASP A 1 87 ? 26.309 9.890 -14.230 1.00 61.47 87 ASP A O 1
ATOM 704 N N . LYS A 1 88 ? 27.605 8.419 -13.125 1.00 52.31 88 LYS A N 1
ATOM 705 C CA . LYS A 1 88 ? 28.643 9.346 -12.644 1.00 52.31 88 LYS A CA 1
ATOM 706 C C . LYS A 1 88 ? 30.016 8.941 -13.170 1.00 52.31 88 LYS A C 1
ATOM 708 O O . LYS A 1 88 ? 30.781 9.864 -13.528 1.00 52.31 88 LYS A O 1
#

pLDDT: mean 77.01, std 15.25, range [41.53, 96.38]

Foldseek 3Di:
DDDDDPPDPDLVVLVVPDPCVCVPVDDSVLSVLCVVLVCLCPQPDPVSRDDPVVVVCSNVVVDPDDDDDPVVSVVSVVVVVVVVVVVD

Organism: Oryza punctata (NCBI:txid4537)

Secondary structure (DSSP, 8-state):
-----TT--STTTTGGGS-GGGTT-S-HHHHHHHHHHHHHHT-SSTTTSPPHHHHHHHHTTSSPPPP--HHHHHHHHHHHHHHHHH--